Protein AF-A0A2V9L698-F1 (afdb_monomer_lite)

Secondary structure (DSSP, 8-state):
-B--SSTTTTPBPPPPP-----HHHHHHH-TT-----S-SSS---SSS-TTTTS-----EEEEEEETTEEEEEEHHHHTTSSS-EEEEETTEEEEEEEETTTTEEEEET--TT-EEEEEEHHHHHHH-TTSEE--PPP-

Sequence (139 aa):
SEAVTGALAGKRLAVLPAENTAWGTWRAAHPGTRVLSFFTGYARDYAEDPYAAYPLPRNAALLVAAEGQIKIYPFSELKKAPSAVTDRVGGQELDIRYDRRTNTARIDNQPASVTAFVAFLDDLKAFYPQVGIYRAPHR

Structure (mmCIF, N/CA/C/O backbone):
data_AF-A0A2V9L698-F1
#
_entry.id   AF-A0A2V9L698-F1
#
loop_
_atom_site.group_PDB
_atom_site.id
_atom_site.type_symbol
_atom_site.label_atom_id
_atom_site.label_alt_id
_atom_site.label_comp_id
_atom_site.label_asym_id
_atom_site.label_entity_id
_atom_site.label_seq_id
_atom_site.pdbx_PDB_ins_code
_atom_site.Cartn_x
_atom_site.Cartn_y
_atom_site.Cartn_z
_atom_site.occupancy
_atom_site.B_iso_or_equiv
_atom_site.auth_seq_id
_atom_site.auth_comp_id
_atom_site.auth_asym_id
_atom_site.auth_atom_id
_atom_site.pdbx_PDB_model_num
ATOM 1 N N . SER A 1 1 ? -15.072 -0.060 -6.180 1.00 68.00 1 SER A N 1
ATOM 2 C CA . SER A 1 1 ? -15.336 0.473 -7.530 1.00 68.00 1 SER A CA 1
ATOM 3 C C . SER A 1 1 ? -16.109 -0.547 -8.344 1.00 68.00 1 SER A C 1
ATOM 5 O O . SER A 1 1 ? -15.889 -1.739 -8.144 1.00 68.00 1 SER A O 1
ATOM 7 N N . GLU A 1 2 ? -17.000 -0.104 -9.229 1.00 84.56 2 GLU A N 1
ATOM 8 C CA . GLU A 1 2 ? -17.727 -0.956 -10.180 1.00 84.56 2 GLU A CA 1
ATOM 9 C C . GLU A 1 2 ? -17.578 -0.405 -11.596 1.00 84.56 2 GLU A C 1
ATOM 11 O O . GLU A 1 2 ? -17.341 0.790 -11.780 1.00 84.56 2 GLU A O 1
ATOM 16 N N . ALA A 1 3 ? -17.653 -1.283 -12.591 1.00 88.38 3 ALA A N 1
ATOM 17 C CA . ALA A 1 3 ? -17.640 -0.876 -13.985 1.00 88.38 3 ALA A CA 1
ATOM 18 C C . ALA A 1 3 ? -18.848 0.028 -14.269 1.00 88.38 3 ALA A C 1
ATOM 20 O O . ALA A 1 3 ? -19.977 -0.313 -13.925 1.00 88.38 3 ALA A O 1
ATOM 21 N N . VAL A 1 4 ? -18.606 1.178 -14.898 1.00 88.81 4 VAL A N 1
ATOM 22 C CA . VAL A 1 4 ? -19.638 2.210 -15.097 1.00 88.81 4 VAL A CA 1
ATOM 23 C C . VAL A 1 4 ? -20.364 2.036 -16.433 1.00 88.81 4 VAL A C 1
ATOM 25 O O . VAL A 1 4 ? -21.561 2.286 -16.524 1.00 88.81 4 VAL A O 1
ATOM 28 N N . THR A 1 5 ? -19.669 1.580 -17.477 1.00 90.38 5 THR A N 1
ATOM 29 C CA . THR A 1 5 ? -20.221 1.454 -18.835 1.00 90.38 5 THR A CA 1
ATOM 30 C C . THR A 1 5 ? -19.791 0.153 -19.520 1.00 90.38 5 THR A C 1
ATOM 32 O O . THR A 1 5 ? -18.852 -0.522 -19.093 1.00 90.38 5 THR A O 1
ATOM 35 N N . GLY A 1 6 ? -20.497 -0.209 -20.598 1.00 92.75 6 GLY A N 1
ATOM 36 C CA . GLY A 1 6 ? -20.241 -1.413 -21.395 1.00 92.75 6 GLY A CA 1
ATOM 37 C C . GLY A 1 6 ? -20.887 -2.684 -20.832 1.00 92.75 6 GLY A C 1
ATOM 38 O O . GLY A 1 6 ? -21.615 -2.651 -19.844 1.00 92.75 6 GLY A O 1
ATOM 39 N N . ALA A 1 7 ? -20.609 -3.830 -21.459 1.00 94.75 7 ALA A N 1
ATOM 40 C CA . ALA A 1 7 ? -21.245 -5.118 -21.140 1.00 94.75 7 ALA A CA 1
ATOM 41 C C . ALA A 1 7 ? -20.986 -5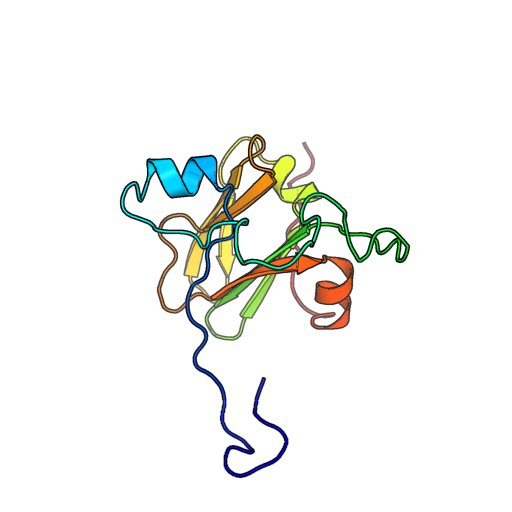.629 -19.708 1.00 94.75 7 ALA A C 1
ATOM 43 O O . ALA A 1 7 ? -21.627 -6.574 -19.253 1.00 94.75 7 ALA A O 1
ATOM 44 N N . LEU A 1 8 ? -20.026 -5.030 -19.003 1.00 92.75 8 LEU A N 1
ATOM 45 C CA . LEU A 1 8 ? -19.678 -5.377 -17.629 1.00 92.75 8 LEU A CA 1
ATOM 46 C C . LEU A 1 8 ? -20.179 -4.342 -16.614 1.00 92.75 8 LEU A C 1
ATOM 48 O O . LEU A 1 8 ? -19.821 -4.469 -15.447 1.00 92.75 8 LEU A O 1
ATOM 52 N N . ALA A 1 9 ? -20.976 -3.345 -17.020 1.00 93.69 9 ALA A N 1
ATOM 53 C CA . ALA A 1 9 ? -21.504 -2.321 -16.119 1.00 93.69 9 ALA A CA 1
ATOM 54 C C . ALA A 1 9 ? -22.159 -2.939 -14.865 1.00 93.69 9 ALA A C 1
ATOM 56 O O . ALA A 1 9 ? -22.835 -3.965 -14.936 1.00 93.69 9 ALA A O 1
ATOM 57 N N . GLY A 1 10 ? -21.895 -2.342 -13.703 1.00 89.88 10 GLY A N 1
ATOM 58 C CA . GLY A 1 10 ? -22.302 -2.840 -12.386 1.00 89.88 10 GLY A CA 1
ATOM 59 C C . GLY A 1 10 ? -21.412 -3.949 -11.807 1.00 89.88 10 GLY A C 1
ATOM 60 O O . GLY A 1 10 ? -21.515 -4.253 -10.618 1.00 89.88 10 GLY A O 1
ATOM 61 N N . LYS A 1 11 ? -20.495 -4.554 -12.580 1.00 91.44 11 LYS A N 1
ATOM 62 C CA . LYS A 1 11 ? -19.576 -5.562 -12.027 1.00 91.44 11 LYS A CA 1
ATOM 63 C C . LYS A 1 11 ? -18.488 -4.923 -11.175 1.00 91.44 11 LYS A C 1
ATOM 65 O O . LYS A 1 11 ? -17.836 -3.959 -11.577 1.00 91.44 11 LYS A O 1
ATOM 70 N N . ARG A 1 12 ? -18.230 -5.536 -10.021 1.00 85.38 12 ARG A N 1
ATOM 71 C CA . ARG A 1 12 ? -17.096 -5.219 -9.147 1.00 85.38 12 ARG A CA 1
ATOM 72 C C . ARG A 1 12 ? -15.945 -6.174 -9.428 1.00 85.38 12 ARG A C 1
ATOM 74 O O . ARG A 1 12 ? -16.157 -7.377 -9.552 1.00 85.38 12 ARG A O 1
ATOM 81 N N . LEU A 1 13 ? -14.735 -5.633 -9.533 1.00 83.69 13 LEU A N 1
ATOM 82 C CA . LEU A 1 13 ? -13.531 -6.447 -9.656 1.00 83.69 13 LEU A CA 1
ATOM 83 C C . LEU A 1 13 ? -13.165 -7.041 -8.298 1.00 83.69 13 LEU A C 1
ATOM 85 O O . LEU A 1 13 ? -13.224 -6.352 -7.277 1.00 83.69 13 LEU A O 1
ATOM 89 N N . ALA A 1 14 ? -12.756 -8.308 -8.309 1.00 77.69 14 ALA A N 1
ATOM 90 C CA . ALA A 1 14 ? -12.074 -8.902 -7.174 1.00 77.69 14 ALA A CA 1
ATOM 91 C C . ALA A 1 14 ? -10.703 -8.231 -7.032 1.00 77.69 14 ALA A C 1
ATOM 93 O O . ALA A 1 14 ? -9.929 -8.179 -7.990 1.00 77.69 14 ALA A O 1
ATOM 94 N N . VAL A 1 15 ? -10.419 -7.693 -5.848 1.00 77.38 15 VAL A N 1
ATOM 95 C CA . VAL A 1 15 ? -9.107 -7.120 -5.555 1.00 77.38 15 VAL A CA 1
ATOM 96 C C . VAL A 1 15 ? -8.149 -8.264 -5.264 1.00 77.38 15 VAL A C 1
ATOM 98 O O . VAL A 1 15 ? -8.433 -9.116 -4.426 1.00 77.38 15 VAL A O 1
ATOM 101 N N . LEU A 1 16 ? -7.023 -8.286 -5.970 1.00 80.50 16 LEU A N 1
ATOM 102 C CA . LEU A 1 16 ? -5.944 -9.225 -5.702 1.00 80.50 16 LEU A CA 1
ATOM 103 C C . LEU A 1 16 ? -4.904 -8.557 -4.798 1.00 80.50 16 LEU A C 1
ATOM 105 O O . LEU A 1 16 ? -4.634 -7.365 -4.979 1.00 80.50 16 LEU A O 1
ATOM 109 N N . PRO A 1 17 ? -4.300 -9.296 -3.853 1.00 76.06 17 PRO A N 1
ATOM 110 C CA . PRO A 1 17 ? -3.176 -8.788 -3.084 1.00 76.06 17 PRO A CA 1
ATOM 111 C C . PRO A 1 17 ? -2.045 -8.341 -4.014 1.00 76.06 17 PRO A C 1
ATOM 113 O O . PRO A 1 17 ? -1.690 -9.045 -4.960 1.00 76.06 17 PRO A O 1
ATOM 116 N N . ALA A 1 18 ? -1.473 -7.177 -3.726 1.00 78.81 18 ALA A N 1
ATOM 117 C CA . ALA A 1 18 ? -0.310 -6.649 -4.422 1.00 78.81 18 ALA A CA 1
ATOM 118 C C . ALA A 1 18 ? 0.708 -6.157 -3.392 1.00 78.81 18 ALA A C 1
ATOM 120 O O . ALA A 1 18 ? 0.338 -5.535 -2.397 1.00 78.81 18 ALA A O 1
ATOM 121 N N . GLU A 1 19 ? 1.990 -6.418 -3.639 1.00 80.75 19 GLU A N 1
ATOM 122 C CA . GLU A 1 19 ? 3.082 -5.939 -2.794 1.00 80.75 19 GLU A CA 1
ATOM 123 C C . GLU A 1 19 ? 3.886 -4.875 -3.542 1.00 80.75 19 GLU A C 1
ATOM 125 O O . GLU A 1 19 ? 4.386 -5.108 -4.642 1.00 80.75 19 GLU A O 1
ATOM 130 N N . ASN A 1 20 ? 4.045 -3.708 -2.917 1.00 84.69 20 ASN A N 1
ATOM 131 C CA . ASN A 1 20 ? 4.997 -2.702 -3.368 1.00 84.69 20 ASN A CA 1
ATOM 132 C C . ASN A 1 20 ? 6.325 -2.938 -2.653 1.00 84.69 20 ASN A C 1
ATOM 134 O O . ASN A 1 20 ? 6.437 -2.716 -1.449 1.00 84.69 20 ASN A O 1
ATOM 138 N N . THR A 1 21 ? 7.331 -3.381 -3.402 1.00 88.06 21 THR A N 1
ATOM 139 C CA . THR A 1 21 ? 8.652 -3.717 -2.867 1.00 88.06 21 THR A CA 1
ATOM 140 C C . THR A 1 21 ? 9.773 -3.231 -3.781 1.00 88.06 21 THR A C 1
ATOM 142 O O . THR A 1 21 ? 9.566 -2.949 -4.962 1.00 88.06 21 THR A O 1
ATOM 145 N N . ALA A 1 22 ? 10.989 -3.137 -3.244 1.00 89.81 22 ALA A N 1
ATOM 146 C CA . ALA A 1 22 ? 12.167 -2.853 -4.052 1.00 89.81 22 ALA A CA 1
ATOM 147 C C . ALA A 1 22 ? 12.538 -4.075 -4.905 1.00 89.81 22 ALA A C 1
ATOM 149 O O . ALA A 1 22 ? 12.526 -5.206 -4.415 1.00 89.81 22 ALA A O 1
ATOM 150 N N . TRP A 1 23 ? 12.976 -3.848 -6.149 1.00 89.88 23 TRP A N 1
ATOM 151 C CA . TRP A 1 23 ? 13.373 -4.933 -7.057 1.00 89.88 23 TRP A CA 1
ATOM 152 C C . TRP A 1 23 ? 14.420 -5.875 -6.449 1.00 89.88 23 TRP A C 1
ATOM 154 O O . TRP A 1 23 ? 14.297 -7.090 -6.565 1.00 89.88 23 TRP A O 1
ATOM 164 N N . GLY A 1 24 ? 15.427 -5.337 -5.751 1.00 91.06 24 GLY A N 1
ATOM 165 C CA . GLY A 1 24 ? 16.443 -6.159 -5.088 1.00 91.06 24 GLY A CA 1
ATOM 166 C C . GLY A 1 24 ? 15.856 -7.106 -4.035 1.00 91.06 24 GLY A C 1
ATOM 167 O O . GLY A 1 24 ? 16.269 -8.259 -3.955 1.00 91.06 24 GLY A O 1
ATOM 168 N N . THR A 1 25 ? 14.857 -6.644 -3.277 1.00 91.25 25 THR A N 1
ATOM 169 C CA . THR A 1 25 ? 14.146 -7.462 -2.284 1.00 91.25 25 THR A CA 1
ATOM 170 C C . THR A 1 25 ? 13.320 -8.549 -2.972 1.00 91.25 25 THR A C 1
ATOM 172 O O . THR A 1 25 ? 13.438 -9.719 -2.611 1.00 91.25 25 THR A O 1
ATOM 175 N N . TRP A 1 26 ? 12.552 -8.190 -4.007 1.00 92.62 26 TRP A N 1
ATOM 176 C CA . TRP A 1 26 ? 11.762 -9.154 -4.777 1.00 92.62 26 TRP A CA 1
ATOM 177 C C . TRP A 1 26 ? 12.640 -10.226 -5.423 1.00 92.62 26 TRP A C 1
ATOM 179 O O . TRP A 1 26 ? 12.369 -11.414 -5.297 1.00 92.62 26 TRP A O 1
ATOM 189 N N . ARG A 1 27 ? 13.727 -9.823 -6.090 1.00 94.38 27 ARG A N 1
ATOM 190 C CA . ARG A 1 27 ? 14.636 -10.743 -6.783 1.00 94.38 27 ARG A CA 1
ATOM 191 C C . ARG A 1 27 ? 15.318 -11.715 -5.823 1.00 94.38 27 ARG A C 1
ATOM 193 O O . ARG A 1 27 ? 15.523 -12.865 -6.195 1.00 94.38 27 ARG A O 1
ATOM 200 N N . ALA A 1 28 ? 15.659 -11.271 -4.614 1.00 94.31 28 ALA A N 1
ATOM 201 C CA . ALA A 1 28 ? 16.217 -12.148 -3.588 1.00 94.31 28 ALA A CA 1
ATOM 202 C C . ALA A 1 28 ? 15.207 -13.216 -3.134 1.00 94.31 28 ALA A C 1
ATOM 204 O O . ALA A 1 28 ? 15.583 -14.372 -2.969 1.00 94.31 28 ALA A O 1
ATOM 205 N N . ALA A 1 29 ? 13.931 -12.845 -2.975 1.00 92.56 29 ALA A N 1
ATOM 206 C CA . ALA A 1 29 ? 12.865 -13.770 -2.585 1.00 92.56 29 ALA A CA 1
ATOM 207 C C . ALA A 1 29 ? 12.379 -14.668 -3.742 1.00 92.56 29 ALA A C 1
ATOM 209 O O . ALA A 1 29 ? 11.989 -15.814 -3.526 1.00 92.56 29 ALA A O 1
ATOM 210 N N . HIS A 1 30 ? 12.428 -14.168 -4.978 1.00 94.69 30 HIS A N 1
ATOM 211 C CA . HIS A 1 30 ? 11.891 -14.819 -6.173 1.00 94.69 30 HIS A CA 1
ATOM 212 C C . HIS A 1 30 ? 12.931 -14.830 -7.309 1.00 94.69 30 HIS A C 1
ATOM 214 O O . HIS A 1 30 ? 12.732 -14.168 -8.337 1.00 94.69 30 HIS A O 1
ATOM 220 N N . PRO A 1 31 ? 14.034 -15.594 -7.171 1.00 96.38 31 PRO A N 1
ATOM 221 C CA . PRO A 1 31 ? 15.179 -15.534 -8.086 1.00 96.38 31 PRO A CA 1
ATOM 222 C C . PRO A 1 31 ? 14.854 -15.957 -9.526 1.00 96.38 31 PRO A C 1
ATOM 224 O O . PRO A 1 31 ? 15.556 -15.556 -10.450 1.00 96.38 31 PRO A O 1
ATOM 227 N N . GLY A 1 32 ? 13.780 -16.730 -9.729 1.00 96.88 32 GLY A N 1
ATOM 228 C CA . GLY A 1 32 ? 13.294 -17.136 -11.052 1.00 96.88 32 GLY A CA 1
ATOM 229 C C . GLY A 1 32 ? 12.419 -16.100 -11.770 1.00 96.88 32 GLY A C 1
ATOM 230 O O . GLY A 1 32 ? 12.013 -16.342 -12.906 1.00 96.88 32 GLY A O 1
ATOM 231 N N . THR A 1 33 ? 12.105 -14.961 -11.139 1.00 96.00 33 THR A N 1
ATOM 232 C CA . THR A 1 33 ? 11.286 -13.913 -11.769 1.00 96.00 33 THR A CA 1
ATOM 233 C C . THR A 1 33 ? 11.990 -13.364 -13.002 1.00 96.00 33 THR A C 1
ATOM 235 O O . THR A 1 33 ? 13.134 -12.913 -12.934 1.00 96.00 33 THR A O 1
ATOM 238 N N . ARG A 1 34 ? 11.277 -13.338 -14.128 1.00 94.62 34 ARG A N 1
ATOM 239 C CA . ARG A 1 34 ? 11.740 -12.698 -15.359 1.00 94.62 34 ARG A CA 1
ATOM 240 C C . ARG A 1 34 ? 11.105 -11.319 -15.484 1.00 94.62 34 ARG A C 1
ATOM 242 O O . ARG A 1 34 ? 9.902 -11.176 -15.299 1.00 94.62 34 ARG A O 1
ATOM 249 N N . VAL A 1 35 ? 11.918 -10.329 -15.830 1.00 91.50 35 VAL A N 1
ATOM 250 C CA . VAL A 1 35 ? 11.473 -8.972 -16.174 1.00 91.50 35 VAL A CA 1
ATOM 251 C C . VAL A 1 35 ? 11.734 -8.712 -17.653 1.00 91.50 35 VAL A C 1
ATOM 253 O O . VAL A 1 35 ? 12.634 -9.316 -18.242 1.00 91.50 35 VAL A O 1
ATOM 256 N N . LEU A 1 36 ? 10.938 -7.832 -18.264 1.00 89.25 36 LEU A N 1
ATOM 257 C CA . LEU A 1 36 ? 11.170 -7.407 -19.640 1.00 89.25 36 LEU A CA 1
ATOM 258 C C . LEU A 1 36 ? 12.473 -6.600 -19.708 1.00 89.25 36 LEU A C 1
ATOM 260 O O . LEU A 1 36 ? 12.700 -5.698 -18.907 1.00 89.25 36 LEU A O 1
ATOM 264 N N . SER A 1 37 ? 13.328 -6.942 -20.667 1.00 87.12 37 SER A N 1
ATOM 265 C CA . SER A 1 37 ? 14.559 -6.202 -20.935 1.00 87.12 37 SER A CA 1
ATOM 266 C C . SER A 1 37 ? 14.250 -4.798 -21.458 1.00 87.12 37 SER A C 1
ATOM 268 O O . SER A 1 37 ? 13.305 -4.626 -22.223 1.00 87.12 37 SER A O 1
ATOM 270 N N . PHE A 1 38 ? 15.087 -3.810 -21.134 1.00 86.44 38 PHE A N 1
ATOM 271 C CA . PHE A 1 38 ? 15.010 -2.488 -21.766 1.00 86.44 38 PHE A CA 1
ATOM 272 C C . PHE A 1 38 ? 15.403 -2.513 -23.254 1.00 86.44 38 PHE A C 1
ATOM 274 O O . PHE A 1 38 ? 15.020 -1.616 -24.002 1.00 86.44 38 PHE A O 1
ATOM 281 N N . PHE A 1 39 ? 16.090 -3.564 -23.721 1.00 86.81 39 PHE A N 1
ATOM 282 C CA . PHE A 1 39 ? 16.438 -3.782 -25.132 1.00 86.81 39 PHE A CA 1
ATOM 283 C C . PHE A 1 39 ? 15.231 -4.271 -25.952 1.00 86.81 39 PHE A C 1
ATOM 285 O O . PHE A 1 39 ? 15.221 -5.381 -26.478 1.00 86.81 39 PHE A O 1
ATOM 292 N N . THR A 1 40 ? 14.188 -3.446 -26.037 1.00 88.88 40 THR A N 1
ATOM 293 C CA . THR A 1 40 ? 12.934 -3.766 -26.747 1.00 88.88 40 THR A CA 1
ATOM 294 C C . THR A 1 40 ? 12.953 -3.402 -28.236 1.00 88.88 40 THR A C 1
ATOM 296 O O . THR A 1 40 ? 12.014 -3.733 -28.951 1.00 88.88 40 THR A O 1
ATOM 299 N N . GLY A 1 41 ? 13.993 -2.700 -28.702 1.00 89.62 41 GLY A N 1
ATOM 300 C CA . GLY A 1 41 ? 14.039 -2.075 -30.031 1.00 89.62 41 GLY A CA 1
ATOM 301 C C . GLY A 1 41 ? 13.504 -0.636 -30.069 1.00 89.62 41 GLY A C 1
ATOM 302 O O . GLY A 1 41 ? 13.605 0.013 -31.104 1.00 89.62 41 GLY A O 1
ATOM 303 N N . TYR A 1 42 ? 12.993 -0.114 -28.947 1.00 88.19 42 T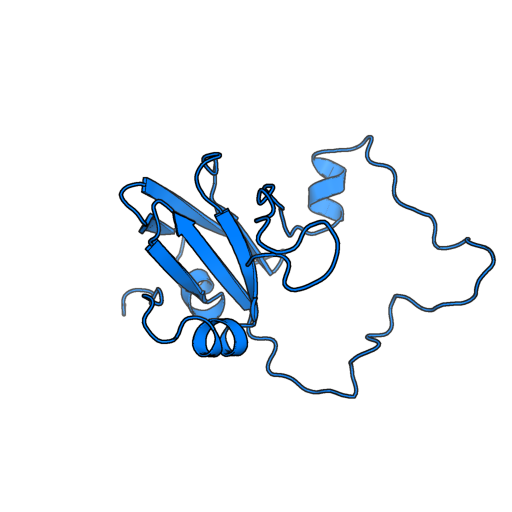YR A N 1
ATOM 304 C CA . TYR A 1 42 ? 12.540 1.273 -28.800 1.00 88.19 42 TYR A CA 1
ATOM 305 C C . TYR A 1 42 ? 13.435 2.045 -27.825 1.00 88.19 42 TYR A C 1
ATOM 307 O O . TYR A 1 42 ? 13.802 1.526 -26.770 1.00 88.19 42 TYR A O 1
ATOM 315 N N . ALA A 1 43 ? 13.755 3.299 -28.155 1.00 84.50 43 ALA A N 1
ATOM 316 C CA . ALA A 1 43 ? 14.480 4.197 -27.262 1.00 84.50 43 ALA A CA 1
ATOM 317 C C . ALA A 1 43 ? 13.499 4.864 -26.290 1.00 84.50 43 ALA A C 1
ATOM 319 O O . ALA A 1 43 ? 12.719 5.735 -26.674 1.00 84.50 43 ALA A O 1
ATOM 320 N N . ARG A 1 44 ? 13.533 4.441 -25.026 1.00 84.50 44 ARG A N 1
ATOM 321 C CA . ARG A 1 44 ? 12.866 5.129 -23.921 1.00 84.50 44 ARG A CA 1
ATOM 322 C C . ARG A 1 44 ? 13.753 5.072 -22.690 1.00 84.50 44 AR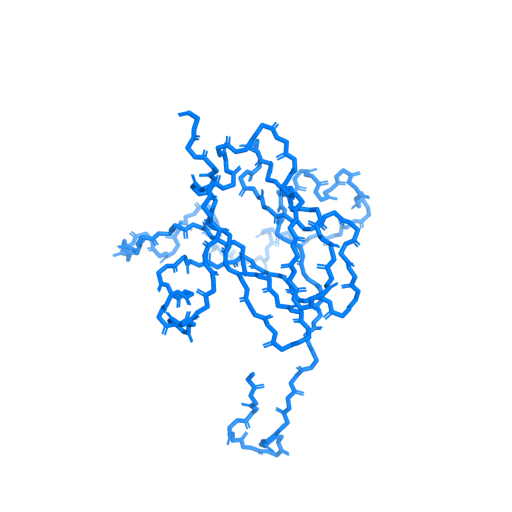G A C 1
ATOM 324 O O . ARG A 1 44 ? 14.136 3.983 -22.268 1.00 84.50 44 ARG A O 1
ATOM 331 N N . ASP A 1 45 ? 14.043 6.234 -22.121 1.00 83.88 45 ASP A N 1
ATOM 332 C CA . ASP A 1 45 ? 14.709 6.318 -20.831 1.00 83.88 45 ASP A CA 1
ATOM 333 C C . ASP A 1 45 ? 13.670 6.119 -19.716 1.00 83.88 45 ASP A C 1
ATOM 335 O O . ASP A 1 45 ? 12.759 6.925 -19.544 1.00 83.88 45 ASP A O 1
ATOM 339 N N . TYR A 1 46 ? 13.760 4.994 -19.003 1.00 83.88 46 TYR A N 1
ATOM 340 C CA . TYR A 1 46 ? 12.901 4.688 -17.852 1.00 83.88 46 TYR A CA 1
ATOM 341 C C . TYR A 1 46 ? 13.499 5.173 -16.521 1.00 83.88 46 TYR A C 1
ATOM 343 O O . TYR A 1 46 ? 12.889 4.955 -15.473 1.00 83.88 46 TYR A O 1
ATOM 351 N N . ALA A 1 47 ? 14.685 5.792 -16.541 1.00 83.88 47 ALA A N 1
ATOM 352 C CA . ALA A 1 47 ? 15.274 6.439 -15.372 1.00 83.88 47 ALA A CA 1
ATOM 353 C C . ALA A 1 47 ? 14.753 7.872 -15.174 1.00 83.88 47 ALA A C 1
ATOM 355 O O . ALA A 1 47 ? 14.832 8.403 -14.067 1.00 83.88 47 ALA A O 1
ATOM 356 N N . GLU A 1 48 ? 14.204 8.489 -16.221 1.00 87.31 48 GLU A N 1
ATOM 357 C CA . GLU A 1 48 ? 13.570 9.800 -16.143 1.00 87.31 48 GLU A CA 1
ATOM 358 C C . GLU A 1 48 ? 12.148 9.679 -15.574 1.00 87.31 48 GLU A C 1
ATOM 360 O O . GLU A 1 48 ? 11.368 8.825 -16.000 1.00 87.31 48 GLU A O 1
ATOM 365 N N . ASP A 1 49 ? 11.793 10.532 -14.607 1.00 83.88 49 ASP A N 1
ATOM 366 C CA . ASP A 1 49 ? 10.415 10.625 -14.118 1.00 83.88 49 ASP A CA 1
ATOM 367 C C . ASP A 1 49 ? 9.559 11.357 -15.167 1.00 83.88 49 ASP A C 1
ATOM 369 O O . ASP A 1 49 ? 9.676 12.581 -15.294 1.00 83.88 49 ASP A O 1
ATOM 373 N N . PRO A 1 50 ? 8.648 10.663 -15.882 1.00 85.31 50 PRO A N 1
ATOM 374 C CA . PRO A 1 50 ? 7.834 11.293 -16.921 1.00 85.31 50 PRO A CA 1
ATOM 375 C C . PRO A 1 50 ? 6.843 12.324 -16.358 1.00 85.31 50 PRO A C 1
ATOM 377 O O . PRO A 1 50 ? 6.209 13.052 -17.120 1.00 85.31 50 PRO A O 1
ATOM 380 N N . TYR A 1 51 ? 6.695 12.393 -15.032 1.00 82.44 51 TYR A N 1
ATOM 381 C CA . TYR A 1 51 ? 5.813 13.312 -14.324 1.00 82.44 51 TYR A CA 1
ATOM 382 C C . TYR A 1 51 ? 6.577 14.352 -13.493 1.00 82.44 51 TYR A C 1
ATOM 384 O O . TYR A 1 51 ? 5.969 15.001 -12.640 1.00 82.44 51 TYR A O 1
ATOM 392 N N . ALA A 1 52 ? 7.881 14.549 -13.727 1.00 83.94 52 ALA A N 1
ATOM 393 C CA . ALA A 1 52 ? 8.693 15.522 -12.986 1.00 83.94 52 ALA A CA 1
ATOM 394 C C . ALA A 1 52 ? 8.124 16.957 -13.038 1.00 83.94 52 ALA A C 1
ATOM 396 O O . ALA A 1 52 ? 8.208 17.693 -12.058 1.00 83.94 52 ALA A O 1
ATOM 397 N N . ALA A 1 53 ? 7.489 17.337 -14.154 1.00 87.25 53 ALA A N 1
ATOM 398 C CA . ALA A 1 53 ? 6.862 18.650 -14.340 1.00 87.25 53 ALA A CA 1
ATOM 399 C C . ALA A 1 53 ? 5.558 18.854 -13.538 1.00 87.25 53 ALA A C 1
ATOM 401 O O . ALA A 1 53 ? 5.038 19.967 -13.491 1.00 87.25 53 ALA A O 1
ATOM 402 N N . TYR A 1 54 ? 5.032 17.804 -12.898 1.00 80.94 54 TYR A N 1
ATOM 403 C CA . TYR A 1 54 ? 3.817 17.847 -12.084 1.00 80.94 54 TYR A CA 1
ATOM 404 C C . TYR A 1 54 ? 4.170 17.600 -10.610 1.00 80.94 54 TYR A C 1
ATOM 406 O O . TYR A 1 54 ? 4.079 16.460 -10.135 1.00 80.94 54 TYR A O 1
ATOM 414 N N . PRO A 1 55 ? 4.588 18.642 -9.863 1.00 72.06 55 PRO A N 1
ATOM 415 C CA . PRO A 1 55 ? 4.970 18.513 -8.462 1.00 72.06 55 PRO A CA 1
ATOM 416 C C . PRO A 1 55 ? 3.725 18.307 -7.591 1.00 72.06 55 PRO A C 1
ATOM 418 O O . PRO A 1 55 ? 3.200 19.233 -6.977 1.00 72.06 55 PRO A O 1
ATOM 421 N N . LEU A 1 56 ? 3.236 17.072 -7.543 1.00 70.94 56 LEU A N 1
ATOM 422 C CA . LEU A 1 56 ? 2.228 16.648 -6.581 1.00 70.94 56 LEU A CA 1
ATOM 423 C C . LEU A 1 56 ? 2.925 16.237 -5.277 1.00 70.94 56 LEU A C 1
ATOM 425 O O . LEU A 1 56 ? 3.973 15.587 -5.330 1.00 70.94 56 LEU A O 1
ATOM 429 N N . PRO A 1 57 ? 2.378 16.573 -4.096 1.00 78.06 57 PRO A N 1
ATOM 430 C CA . PRO A 1 57 ? 2.895 16.065 -2.833 1.00 78.06 57 PRO A CA 1
ATOM 431 C C . PRO A 1 57 ? 2.722 14.538 -2.775 1.00 78.06 57 PRO A C 1
ATOM 433 O O . PRO A 1 57 ? 1.672 14.015 -2.410 1.00 78.06 57 PRO A O 1
ATOM 436 N N . ARG A 1 58 ? 3.781 13.795 -3.123 1.00 84.06 58 ARG A N 1
ATOM 437 C CA . ARG A 1 58 ? 3.810 12.319 -3.158 1.00 84.06 58 ARG A CA 1
ATOM 438 C C . ARG A 1 58 ? 4.009 11.712 -1.763 1.00 84.06 58 ARG A C 1
ATOM 440 O O . ARG A 1 58 ? 4.859 10.848 -1.549 1.00 84.06 58 ARG A O 1
ATOM 447 N N . ASN A 1 59 ? 3.240 12.188 -0.786 1.00 93.75 59 ASN A N 1
ATOM 448 C CA . ASN A 1 59 ? 3.280 11.682 0.583 1.00 93.75 59 ASN A CA 1
ATOM 449 C C . ASN A 1 59 ? 2.688 10.270 0.621 1.00 93.75 59 ASN A C 1
ATOM 451 O O . ASN A 1 59 ? 1.475 10.119 0.564 1.00 93.75 59 ASN A O 1
ATOM 455 N N . ALA A 1 60 ? 3.519 9.236 0.713 1.00 95.12 60 ALA A N 1
ATOM 456 C CA . ALA A 1 60 ? 3.041 7.856 0.707 1.00 95.12 60 ALA A CA 1
ATOM 457 C C . ALA A 1 60 ? 2.261 7.491 1.984 1.00 95.12 60 ALA A C 1
ATOM 459 O O . ALA A 1 60 ? 2.620 7.874 3.106 1.00 95.12 60 ALA A O 1
ATOM 460 N N . ALA A 1 61 ? 1.206 6.702 1.808 1.00 96.88 61 ALA A N 1
ATOM 461 C CA . ALA A 1 61 ? 0.439 6.096 2.883 1.00 96.88 61 ALA A CA 1
ATOM 462 C C . ALA A 1 61 ? -0.064 4.711 2.461 1.00 96.88 61 ALA A C 1
ATOM 464 O O . ALA A 1 61 ? -0.413 4.496 1.300 1.00 96.88 61 ALA A O 1
ATOM 465 N N . LEU A 1 62 ? -0.110 3.783 3.415 1.00 96.81 62 LEU A N 1
ATOM 466 C CA . LEU A 1 62 ? -0.748 2.484 3.240 1.00 96.81 62 LEU A CA 1
ATOM 467 C C . LEU A 1 62 ? -2.235 2.628 3.579 1.00 96.81 62 LEU A C 1
ATOM 469 O O . LEU A 1 62 ? -2.575 3.030 4.690 1.00 96.81 62 LEU A O 1
ATOM 473 N N . LEU A 1 63 ? -3.120 2.304 2.643 1.00 96.44 63 LEU A N 1
ATOM 474 C CA . LEU A 1 63 ? -4.530 2.080 2.943 1.00 96.44 63 LEU A CA 1
ATOM 475 C C . LEU A 1 63 ? -4.712 0.616 3.324 1.00 96.44 63 LEU A C 1
ATOM 477 O O . LEU A 1 63 ? -4.196 -0.259 2.633 1.00 96.44 63 LEU A O 1
ATOM 481 N N . VAL A 1 64 ? -5.471 0.361 4.386 1.00 96.44 64 VAL A N 1
ATOM 482 C CA . VAL A 1 64 ? -5.898 -0.981 4.789 1.00 96.44 64 VAL A CA 1
ATOM 483 C C . VAL A 1 64 ? -7.417 -1.009 4.852 1.00 96.44 64 VAL A C 1
ATOM 485 O O . VAL A 1 64 ? -8.025 -0.142 5.481 1.00 96.44 64 VAL A O 1
ATOM 488 N N . ALA A 1 65 ? -8.021 -2.001 4.205 1.00 94.81 65 ALA A N 1
ATOM 489 C CA . ALA A 1 65 ? -9.453 -2.241 4.208 1.00 94.81 65 ALA A CA 1
ATOM 490 C C . ALA A 1 65 ? -9.762 -3.679 4.646 1.00 94.81 65 ALA A C 1
ATOM 492 O O . ALA A 1 65 ? -9.221 -4.631 4.080 1.00 94.81 65 ALA A O 1
ATOM 493 N N . ALA A 1 66 ? -10.642 -3.824 5.635 1.00 94.69 66 ALA A N 1
ATOM 494 C CA . ALA A 1 66 ? -11.081 -5.104 6.188 1.00 94.69 66 ALA A CA 1
ATOM 495 C C . ALA A 1 66 ? -12.523 -4.981 6.703 1.00 94.69 66 ALA A C 1
ATOM 497 O O . ALA A 1 66 ? -12.849 -3.994 7.361 1.00 94.69 66 ALA A O 1
ATOM 498 N N . GLU A 1 67 ? -13.387 -5.956 6.396 1.00 93.25 67 GLU A N 1
ATOM 499 C CA . GLU A 1 67 ? -14.797 -6.003 6.843 1.00 93.25 67 GLU A CA 1
ATOM 500 C C . GLU A 1 67 ? -15.558 -4.670 6.663 1.00 93.25 67 GLU A C 1
ATOM 502 O O . GLU A 1 67 ? -16.245 -4.179 7.558 1.00 93.25 67 GLU A O 1
ATOM 507 N N . GLY A 1 68 ? -15.380 -4.019 5.507 1.00 91.19 68 GLY A N 1
ATOM 508 C CA . GLY A 1 68 ? -16.019 -2.734 5.186 1.00 91.19 68 GLY A CA 1
ATOM 509 C C . GLY A 1 68 ? -15.443 -1.511 5.913 1.00 91.19 68 GLY A C 1
ATOM 510 O O . GLY A 1 68 ? -15.852 -0.388 5.623 1.00 91.19 68 GLY A O 1
ATOM 511 N N . GLN A 1 69 ? -14.475 -1.696 6.811 1.00 95.81 69 GLN A N 1
ATOM 512 C CA . GLN A 1 69 ? -13.742 -0.612 7.454 1.00 95.81 69 GLN A CA 1
ATOM 513 C C . GLN A 1 69 ? -12.462 -0.300 6.693 1.00 95.81 69 GLN A C 1
ATOM 515 O O . GLN A 1 69 ? -11.822 -1.184 6.127 1.00 95.81 69 GLN A O 1
ATOM 520 N N . ILE A 1 70 ? -12.080 0.971 6.715 1.00 97.12 70 ILE A N 1
ATOM 521 C CA . ILE A 1 70 ? -10.861 1.474 6.093 1.00 97.12 70 ILE A CA 1
ATOM 522 C C . ILE A 1 70 ? -10.081 2.256 7.145 1.00 97.12 70 ILE A C 1
ATOM 524 O O . ILE A 1 70 ? -10.664 3.011 7.927 1.00 97.12 70 ILE A O 1
ATOM 528 N N . LYS A 1 71 ? -8.759 2.095 7.149 1.00 98.31 71 LYS A N 1
ATOM 529 C CA . LYS A 1 71 ? -7.837 2.908 7.942 1.00 98.31 71 LYS A CA 1
ATOM 530 C C . LYS A 1 71 ? -6.601 3.238 7.113 1.00 98.31 71 LYS A C 1
ATOM 532 O O . LYS A 1 71 ? -6.097 2.401 6.363 1.00 98.31 71 LYS A O 1
ATOM 537 N N . ILE A 1 72 ? -6.138 4.479 7.215 1.00 98.50 72 ILE A N 1
ATOM 538 C CA . ILE A 1 72 ? -4.983 4.988 6.469 1.00 98.50 72 ILE A CA 1
ATOM 539 C C . ILE A 1 72 ? -3.784 5.088 7.410 1.00 98.50 72 ILE A C 1
ATOM 541 O O . ILE A 1 72 ? -3.886 5.636 8.508 1.00 98.50 72 ILE A O 1
ATOM 545 N N . TYR A 1 73 ? -2.627 4.627 6.950 1.00 98.25 73 TYR A N 1
ATOM 546 C CA . TYR A 1 73 ? -1.366 4.626 7.680 1.00 98.25 73 TYR A CA 1
ATOM 547 C C . TYR A 1 73 ? -0.320 5.444 6.918 1.00 98.25 73 TYR A C 1
ATOM 549 O O . TYR A 1 73 ? 0.366 4.920 6.034 1.00 98.25 73 TYR A O 1
ATOM 557 N N . PRO A 1 74 ? -0.183 6.746 7.223 1.00 98.00 74 PRO A N 1
ATOM 558 C CA . PRO A 1 74 ? 0.833 7.584 6.603 1.00 98.00 74 PRO A CA 1
ATOM 559 C C . PRO A 1 74 ? 2.237 7.049 6.886 1.00 98.00 74 PRO A C 1
ATOM 561 O O . PRO A 1 74 ? 2.566 6.756 8.037 1.00 98.00 74 PRO A O 1
ATOM 564 N N . PHE A 1 75 ? 3.114 7.005 5.880 1.00 97.00 75 PHE A N 1
ATOM 565 C CA . PHE A 1 75 ? 4.508 6.587 6.096 1.00 97.00 75 PHE A CA 1
ATOM 566 C C . PHE A 1 75 ? 5.229 7.545 7.048 1.00 97.00 75 PHE A C 1
ATOM 568 O O . PHE A 1 75 ? 6.089 7.139 7.826 1.00 97.00 75 PHE A O 1
ATOM 575 N N . SER A 1 76 ? 4.829 8.821 7.044 1.00 96.69 76 SER A N 1
ATOM 576 C CA . SER A 1 76 ? 5.314 9.831 7.982 1.00 96.69 76 SER A CA 1
ATOM 577 C C . SER A 1 76 ? 5.008 9.511 9.449 1.00 96.69 76 SER A C 1
ATOM 579 O O . SER A 1 76 ? 5.751 9.968 10.317 1.00 96.69 76 SER A O 1
ATOM 581 N N . GLU A 1 77 ? 3.968 8.722 9.721 1.00 97.75 77 GLU A N 1
ATOM 582 C CA . GLU A 1 77 ? 3.581 8.253 11.054 1.00 97.75 77 GLU A CA 1
ATOM 583 C C . GLU A 1 77 ? 4.161 6.865 11.338 1.00 97.75 77 GLU A C 1
ATOM 585 O O . GLU A 1 77 ? 4.772 6.666 12.386 1.00 97.75 77 GLU A O 1
ATOM 590 N N . LEU A 1 78 ? 4.072 5.929 10.384 1.00 97.31 78 LEU A N 1
ATOM 591 C CA . LEU A 1 78 ? 4.648 4.585 10.520 1.00 97.31 78 LEU A CA 1
ATOM 592 C C . LEU A 1 78 ? 6.154 4.628 10.795 1.00 97.31 78 LEU A C 1
ATOM 594 O O . LEU A 1 78 ? 6.645 3.900 11.653 1.00 97.31 78 LEU A O 1
ATOM 598 N N . LYS A 1 79 ? 6.893 5.541 10.148 1.00 96.12 79 LYS A N 1
ATOM 599 C CA . LYS A 1 79 ? 8.338 5.690 10.371 1.00 96.12 79 LYS A CA 1
ATOM 600 C C . LYS A 1 79 ? 8.705 6.070 11.805 1.00 96.12 79 LYS A C 1
ATOM 602 O O . LYS A 1 79 ? 9.863 5.891 12.176 1.00 96.12 79 LYS A O 1
ATOM 607 N N . LYS A 1 80 ? 7.773 6.622 12.589 1.00 95.62 80 LYS A N 1
ATOM 608 C CA . LYS A 1 80 ? 8.002 6.995 13.994 1.00 95.62 80 LYS A CA 1
ATOM 609 C C . LYS A 1 80 ? 7.950 5.778 14.923 1.00 95.62 80 LYS A C 1
ATOM 611 O O . LYS A 1 80 ? 8.528 5.833 16.006 1.00 95.62 80 LYS A O 1
ATOM 616 N N . ALA A 1 81 ? 7.293 4.692 14.508 1.00 92.94 81 ALA A N 1
ATOM 617 C CA . ALA A 1 81 ? 7.263 3.454 15.272 1.00 92.94 81 ALA A CA 1
ATOM 618 C C . ALA A 1 81 ? 8.651 2.775 15.256 1.00 92.94 81 ALA A C 1
ATOM 620 O O . ALA A 1 81 ? 9.325 2.776 14.221 1.00 92.94 81 ALA A O 1
ATOM 621 N N . PRO A 1 82 ? 9.115 2.220 16.393 1.00 90.19 82 PRO A N 1
ATOM 622 C CA . PRO A 1 82 ? 10.394 1.512 16.464 1.00 90.19 82 PRO A CA 1
ATOM 623 C C . PRO A 1 82 ? 10.336 0.107 15.840 1.00 90.19 82 PRO A C 1
ATOM 625 O O . PRO A 1 82 ? 11.371 -0.444 15.475 1.00 90.19 82 PRO A O 1
ATOM 628 N N . SER A 1 83 ? 9.139 -0.463 15.721 1.00 92.38 83 SER A N 1
ATOM 629 C CA . SER A 1 83 ? 8.857 -1.813 15.231 1.00 92.38 83 SER A CA 1
ATOM 630 C C . SER A 1 83 ? 7.567 -1.815 14.405 1.00 92.38 83 SER A C 1
ATOM 632 O O . SER A 1 83 ? 6.986 -0.756 14.158 1.00 92.38 83 SER A O 1
ATOM 634 N N . ALA A 1 84 ? 7.117 -3.003 13.986 1.00 95.19 84 ALA A N 1
ATOM 635 C CA . ALA A 1 84 ? 5.786 -3.162 13.412 1.00 95.19 84 ALA A CA 1
ATOM 636 C C . ALA A 1 84 ? 4.713 -2.586 14.355 1.00 95.19 84 ALA A C 1
ATOM 638 O O . ALA A 1 84 ? 4.851 -2.644 15.581 1.00 95.19 84 ALA A O 1
ATOM 639 N N . VAL A 1 85 ? 3.685 -1.991 13.754 1.00 97.00 85 VAL A N 1
ATOM 640 C CA . VAL A 1 85 ? 2.522 -1.432 14.439 1.00 97.00 85 VAL A CA 1
ATOM 641 C C . VAL A 1 85 ? 1.425 -2.483 14.413 1.00 97.00 85 VAL A C 1
ATOM 643 O O . VAL A 1 85 ? 0.888 -2.769 13.345 1.00 97.00 85 VAL A O 1
ATOM 646 N N . THR A 1 86 ? 1.088 -3.029 15.576 1.00 97.12 86 THR A N 1
ATOM 647 C CA . THR A 1 86 ? -0.089 -3.884 15.737 1.00 97.12 86 THR A CA 1
ATOM 648 C C . THR A 1 86 ? -1.321 -3.000 15.884 1.00 97.12 86 THR A C 1
ATOM 650 O O . THR A 1 86 ? -1.361 -2.107 16.735 1.00 97.12 86 THR A O 1
ATOM 653 N N . ASP A 1 87 ? -2.318 -3.214 15.034 1.00 97.38 87 ASP A N 1
ATOM 654 C CA . ASP A 1 87 ? -3.553 -2.433 15.021 1.00 97.38 87 ASP A CA 1
ATOM 655 C C . ASP A 1 87 ? -4.739 -3.304 14.595 1.00 97.38 87 ASP A C 1
ATOM 657 O O . ASP A 1 87 ? -4.566 -4.383 14.025 1.00 97.38 87 ASP A O 1
ATOM 661 N N . ARG A 1 88 ? -5.958 -2.830 14.866 1.00 97.19 88 ARG A N 1
ATOM 662 C CA . ARG A 1 88 ? -7.191 -3.535 14.514 1.00 97.19 88 ARG A CA 1
ATOM 663 C C . ARG A 1 88 ? -7.992 -2.752 13.479 1.00 97.19 88 ARG A C 1
ATOM 665 O O . ARG A 1 88 ? -8.363 -1.602 13.715 1.00 97.19 88 ARG A O 1
ATOM 672 N N . VAL A 1 89 ? -8.304 -3.392 12.355 1.00 97.31 89 VAL A N 1
ATOM 673 C CA . VAL A 1 89 ? -9.153 -2.833 11.286 1.00 97.31 89 VAL A CA 1
ATOM 674 C C . VAL A 1 89 ? -10.222 -3.858 10.950 1.00 97.31 89 VAL A C 1
ATOM 676 O O . VAL A 1 89 ? -9.897 -5.013 10.688 1.00 97.31 89 VAL A O 1
ATOM 679 N N . GLY A 1 90 ? -11.502 -3.480 11.003 1.00 94.88 90 GLY A N 1
ATOM 680 C CA . GLY A 1 90 ? -12.585 -4.419 10.689 1.00 94.88 90 GLY A CA 1
ATOM 681 C C . GLY A 1 90 ? -12.598 -5.661 11.586 1.00 94.88 90 GLY A C 1
ATOM 682 O O . GLY A 1 90 ? -12.933 -6.747 11.136 1.00 94.88 90 GLY A O 1
ATOM 683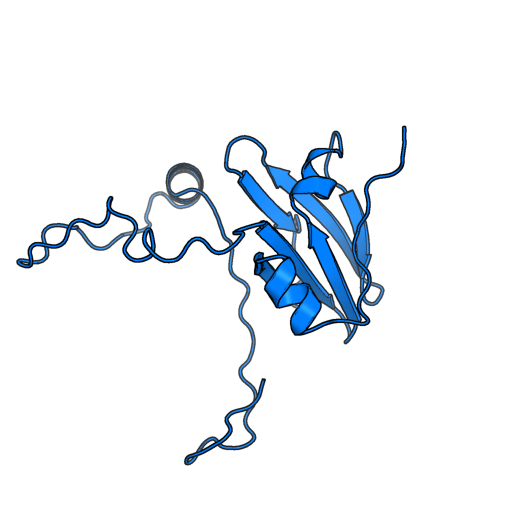 N N . GLY A 1 91 ? -12.143 -5.542 12.838 1.00 94.50 91 GLY A N 1
ATOM 684 C CA . GLY A 1 91 ? -12.036 -6.676 13.762 1.00 94.50 91 GLY A CA 1
ATOM 685 C C . GLY A 1 91 ? -10.849 -7.622 13.520 1.00 94.50 91 GLY A C 1
ATOM 686 O O . GLY A 1 91 ? -10.612 -8.475 14.377 1.00 94.50 91 GLY A O 1
ATOM 687 N N . GLN A 1 92 ? -10.080 -7.440 12.442 1.00 95.38 92 GLN A N 1
ATOM 688 C CA . GLN A 1 92 ? -8.842 -8.172 12.154 1.00 95.38 92 GLN A CA 1
ATOM 689 C C . GLN A 1 92 ? -7.658 -7.493 12.846 1.00 95.38 92 GLN A C 1
ATOM 691 O O . GLN A 1 92 ? -7.506 -6.275 12.745 1.00 95.38 92 GLN A O 1
ATOM 696 N N . GLU A 1 93 ? -6.836 -8.266 13.551 1.00 97.38 93 GLU A N 1
ATOM 697 C CA . GLU A 1 93 ? -5.566 -7.800 14.116 1.00 97.38 93 GLU A CA 1
ATOM 698 C C . GLU A 1 93 ? -4.463 -7.939 13.066 1.00 97.38 93 GLU A C 1
ATOM 700 O O . GLU A 1 93 ? -4.343 -8.986 12.430 1.00 97.38 93 GLU A O 1
ATOM 705 N N . LEU A 1 94 ? -3.712 -6.863 12.838 1.00 97.12 94 LEU A N 1
ATOM 706 C CA . LEU A 1 94 ? -2.778 -6.742 11.724 1.00 97.12 94 LEU A CA 1
ATOM 707 C C . LEU A 1 94 ? -1.457 -6.155 12.212 1.00 97.12 94 LEU A C 1
ATOM 709 O O . LEU A 1 94 ? -1.446 -5.112 12.867 1.00 97.12 94 LEU A O 1
ATOM 713 N N . ASP A 1 95 ? -0.351 -6.779 11.811 1.00 97.31 95 ASP A N 1
ATOM 714 C CA . ASP A 1 95 ? 0.997 -6.270 12.052 1.00 97.31 95 ASP A CA 1
ATOM 715 C C . ASP A 1 95 ? 1.497 -5.498 10.833 1.00 97.31 95 ASP A C 1
ATOM 717 O O . ASP A 1 95 ? 1.860 -6.061 9.796 1.00 97.31 95 ASP A O 1
ATOM 721 N N . ILE A 1 96 ? 1.516 -4.175 10.953 1.00 97.38 96 ILE A N 1
ATOM 722 C CA . ILE A 1 96 ? 1.873 -3.268 9.865 1.00 97.38 96 ILE A CA 1
ATOM 723 C C . ILE A 1 96 ? 3.349 -2.912 9.990 1.00 97.38 96 ILE A C 1
ATOM 725 O O . ILE A 1 96 ? 3.772 -2.191 10.900 1.00 97.38 96 ILE A O 1
ATOM 729 N N . ARG A 1 97 ? 4.153 -3.407 9.050 1.00 95.81 97 ARG A N 1
ATOM 730 C CA . ARG A 1 97 ? 5.598 -3.184 9.003 1.00 95.81 97 ARG A CA 1
ATOM 731 C C . ARG A 1 97 ? 5.936 -2.086 8.009 1.00 95.81 97 ARG A C 1
ATOM 733 O O . ARG A 1 97 ? 5.545 -2.152 6.849 1.00 95.81 97 ARG A O 1
ATOM 740 N N . TYR A 1 98 ? 6.745 -1.128 8.453 1.00 96.31 98 TYR A N 1
ATOM 741 C CA . TYR A 1 98 ? 7.397 -0.145 7.593 1.00 96.31 98 TYR A CA 1
ATOM 742 C C . TYR A 1 98 ? 8.900 -0.430 7.498 1.00 96.31 98 TYR A C 1
ATOM 744 O O . TYR A 1 98 ? 9.591 -0.503 8.516 1.00 96.31 98 TYR A O 1
ATOM 752 N N . ASP A 1 99 ? 9.410 -0.583 6.278 1.00 93.56 99 ASP A N 1
ATOM 753 C CA . ASP A 1 99 ? 10.833 -0.761 5.997 1.00 93.56 99 ASP A CA 1
ATOM 754 C C . ASP A 1 99 ? 11.448 0.585 5.586 1.00 93.56 99 ASP A C 1
ATOM 756 O O . ASP A 1 99 ? 11.215 1.104 4.492 1.00 93.56 99 ASP A O 1
ATOM 760 N N . ARG A 1 100 ? 12.286 1.139 6.471 1.00 92.00 100 ARG A N 1
ATOM 761 C CA . ARG A 1 100 ? 13.000 2.409 6.254 1.00 92.00 100 ARG A CA 1
ATOM 762 C C . ARG A 1 100 ? 14.000 2.362 5.099 1.00 92.00 100 ARG A C 1
ATOM 764 O O . ARG A 1 100 ? 14.246 3.398 4.491 1.00 92.00 100 ARG A O 1
ATOM 771 N N . ARG A 1 101 ? 14.603 1.203 4.824 1.00 90.19 101 ARG A N 1
ATOM 772 C CA . ARG A 1 101 ? 15.641 1.039 3.796 1.00 90.19 101 ARG A CA 1
ATOM 773 C C . ARG A 1 101 ? 15.030 1.056 2.402 1.00 90.19 101 ARG A C 1
ATOM 775 O O . ARG A 1 101 ? 15.628 1.605 1.485 1.00 90.19 101 ARG A O 1
ATOM 782 N N . THR A 1 102 ? 13.866 0.434 2.243 1.00 90.06 102 THR A N 1
ATOM 783 C CA . THR A 1 102 ? 13.173 0.363 0.947 1.00 90.06 102 THR A CA 1
ATOM 784 C C . THR A 1 102 ? 12.068 1.403 0.795 1.00 90.06 102 THR A C 1
ATOM 786 O O . THR A 1 102 ? 11.561 1.566 -0.309 1.00 90.06 102 THR A O 1
ATOM 789 N N . ASN A 1 103 ? 11.729 2.128 1.869 1.00 91.88 103 ASN A N 1
ATOM 790 C CA . ASN A 1 103 ? 10.608 3.066 1.927 1.00 91.88 103 ASN A CA 1
ATOM 791 C C . ASN A 1 103 ? 9.297 2.392 1.489 1.00 91.88 103 ASN A C 1
ATOM 793 O O . ASN A 1 103 ? 8.585 2.883 0.616 1.00 91.88 103 ASN A O 1
ATOM 797 N N . THR A 1 104 ? 9.007 1.230 2.077 1.00 93.38 104 THR A N 1
ATOM 798 C CA . THR A 1 104 ? 7.806 0.432 1.791 1.00 93.38 104 THR A CA 1
ATOM 799 C C . THR A 1 104 ? 7.054 0.116 3.075 1.00 93.38 104 THR A C 1
ATOM 801 O O . THR A 1 104 ? 7.620 0.153 4.169 1.00 93.38 104 THR A O 1
ATOM 804 N N . ALA A 1 105 ? 5.765 -0.189 2.948 1.00 95.00 105 ALA A N 1
ATOM 805 C CA . ALA A 1 105 ? 4.958 -0.694 4.046 1.00 95.00 105 ALA A CA 1
ATOM 806 C C . ALA A 1 105 ? 4.127 -1.884 3.578 1.00 95.00 105 ALA A C 1
ATOM 808 O O . ALA A 1 105 ? 3.661 -1.906 2.438 1.00 95.00 105 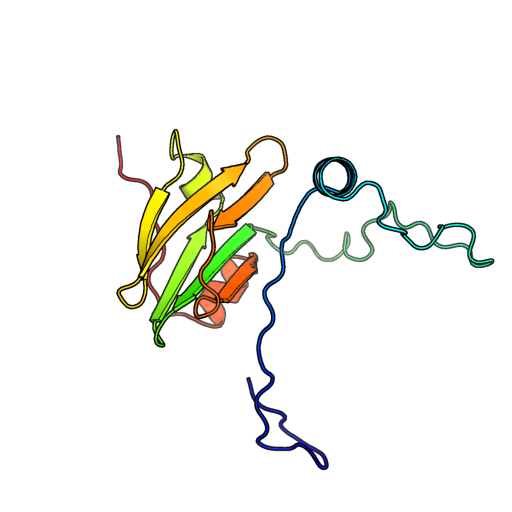ALA A O 1
ATOM 809 N N . ARG A 1 106 ? 3.929 -2.846 4.476 1.00 93.19 106 ARG A N 1
ATOM 810 C CA . ARG A 1 106 ? 3.129 -4.048 4.238 1.00 93.19 106 ARG A CA 1
ATOM 811 C C . ARG A 1 106 ? 2.469 -4.523 5.525 1.00 93.19 106 ARG A C 1
ATOM 813 O O . ARG A 1 106 ? 2.856 -4.101 6.615 1.00 93.19 106 ARG A O 1
ATOM 820 N N . ILE A 1 107 ? 1.518 -5.434 5.383 1.00 95.12 107 ILE A N 1
ATOM 821 C CA . ILE A 1 107 ? 0.979 -6.212 6.497 1.00 95.12 107 ILE A CA 1
ATOM 822 C C . ILE A 1 107 ? 1.722 -7.547 6.510 1.00 95.12 107 ILE A C 1
ATOM 824 O O . ILE A 1 107 ? 1.711 -8.271 5.512 1.00 95.12 107 ILE A O 1
ATOM 828 N N . ASP A 1 108 ? 2.400 -7.865 7.610 1.00 92.50 108 ASP A N 1
ATOM 829 C CA . ASP A 1 108 ? 3.026 -9.178 7.765 1.00 92.50 108 ASP A CA 1
ATOM 830 C C . ASP A 1 108 ? 1.918 -10.252 7.844 1.00 92.50 108 ASP A C 1
ATOM 832 O O . ASP A 1 108 ? 0.932 -10.085 8.557 1.00 92.50 108 ASP A O 1
ATOM 836 N N . ASN A 1 109 ? 2.060 -11.346 7.083 1.00 89.38 109 ASN A N 1
ATOM 837 C CA . ASN A 1 109 ? 1.061 -12.424 6.973 1.00 89.38 109 ASN A CA 1
ATOM 838 C C . ASN A 1 109 ? -0.365 -11.935 6.634 1.00 89.38 109 ASN A C 1
ATOM 840 O O . ASN A 1 109 ? -1.342 -12.425 7.199 1.00 89.38 109 ASN A O 1
ATOM 844 N N . GLN A 1 110 ? -0.485 -10.969 5.714 1.00 90.69 110 GLN A N 1
ATOM 845 C CA . GLN A 1 110 ? -1.761 -10.364 5.316 1.00 90.69 110 GLN A CA 1
ATOM 846 C C . GLN A 1 110 ? -2.860 -11.413 5.024 1.00 90.69 110 GLN A C 1
ATOM 848 O O . GLN A 1 110 ? -2.702 -12.219 4.101 1.00 90.69 110 GLN A O 1
ATOM 853 N N . PRO A 1 111 ? -4.001 -11.379 5.741 1.00 91.12 111 PRO A N 1
ATOM 854 C CA . PRO A 1 111 ? -5.132 -12.255 5.449 1.00 91.12 111 PRO A CA 1
ATOM 855 C C . PRO A 1 111 ? -5.730 -11.973 4.067 1.00 91.12 111 PRO A C 1
ATOM 857 O O . PRO A 1 111 ? -5.815 -10.822 3.644 1.00 91.12 111 PRO A O 1
ATOM 860 N N . ALA A 1 112 ? -6.235 -13.006 3.387 1.00 87.75 112 ALA A N 1
ATOM 861 C CA . ALA A 1 112 ? -6.844 -12.863 2.058 1.00 87.75 112 ALA A CA 1
ATOM 862 C C . ALA A 1 112 ? -8.094 -11.955 2.036 1.00 87.75 112 ALA A C 1
ATOM 864 O O . ALA A 1 112 ? -8.426 -11.391 0.997 1.00 87.75 112 ALA A O 1
ATOM 865 N N . SER A 1 113 ? -8.784 -11.801 3.171 1.00 88.81 113 SER A N 1
ATOM 866 C CA . SER A 1 113 ? -9.926 -10.888 3.333 1.00 88.81 113 SER A CA 1
ATOM 867 C C . SER A 1 113 ? -9.520 -9.419 3.486 1.00 88.81 113 SER A C 1
ATOM 869 O O . SER A 1 113 ? -10.372 -8.534 3.412 1.00 88.81 113 SER A O 1
ATOM 871 N N . VAL A 1 114 ? -8.231 -9.144 3.699 1.00 92.06 114 VAL A N 1
ATOM 872 C CA . VAL A 1 114 ? -7.703 -7.798 3.901 1.00 92.06 114 VAL A CA 1
ATOM 873 C C . VAL A 1 114 ? -7.131 -7.287 2.590 1.00 92.06 114 VAL A C 1
ATOM 875 O O . VAL A 1 114 ? -6.271 -7.911 1.971 1.00 92.06 114 VAL A O 1
ATOM 878 N N . THR A 1 115 ? -7.583 -6.107 2.183 1.00 92.00 115 THR A N 1
ATOM 879 C CA . THR A 1 115 ? -6.993 -5.365 1.070 1.00 92.00 115 THR A CA 1
ATOM 880 C C . THR A 1 115 ? -6.042 -4.315 1.620 1.00 92.00 115 THR A C 1
ATOM 882 O O . THR A 1 115 ? -6.420 -3.538 2.495 1.00 92.00 115 THR A O 1
ATOM 885 N N . ALA A 1 116 ? -4.827 -4.248 1.081 1.00 93.12 116 ALA A N 1
ATOM 886 C CA . ALA A 1 116 ? -3.882 -3.195 1.411 1.00 93.12 116 ALA A CA 1
ATOM 887 C C . ALA A 1 116 ? -3.102 -2.752 0.174 1.00 93.12 116 ALA A C 1
ATOM 889 O O . ALA A 1 116 ? -2.702 -3.583 -0.639 1.00 93.12 116 ALA A O 1
ATOM 890 N N . PHE A 1 117 ? -2.907 -1.444 0.020 1.00 92.38 117 PHE A N 1
ATOM 891 C CA . PHE A 1 117 ? -2.094 -0.878 -1.056 1.00 92.38 117 PHE A CA 1
ATOM 892 C C . PHE A 1 117 ? -1.554 0.499 -0.670 1.00 92.38 117 PHE A C 1
ATOM 894 O O . PHE A 1 117 ? -2.108 1.192 0.184 1.00 92.38 117 PHE A O 1
ATOM 901 N N . VAL A 1 118 ? -0.453 0.897 -1.307 1.00 93.56 118 VAL A N 1
ATOM 902 C CA . VAL A 1 118 ? 0.163 2.213 -1.099 1.00 93.56 118 VAL A CA 1
ATOM 903 C C . VAL A 1 118 ? -0.371 3.195 -2.135 1.00 93.56 118 VAL A C 1
ATOM 905 O O . VAL A 1 118 ? -0.419 2.876 -3.321 1.00 93.56 118 VAL A O 1
ATOM 908 N N . ALA A 1 119 ? -0.737 4.391 -1.684 1.00 92.94 119 ALA A N 1
ATOM 909 C CA . ALA A 1 119 ? -1.139 5.515 -2.525 1.00 92.94 119 ALA A CA 1
ATOM 910 C C . ALA A 1 119 ? -0.681 6.843 -1.898 1.00 92.94 119 ALA A C 1
ATOM 912 O O . ALA A 1 119 ? -0.005 6.857 -0.862 1.00 92.94 119 ALA A O 1
ATOM 913 N N . PHE A 1 120 ? -1.032 7.968 -2.523 1.00 93.62 120 PHE A N 1
ATOM 914 C CA . PHE A 1 120 ? -0.736 9.288 -1.975 1.00 93.62 120 PHE A CA 1
ATOM 915 C C . PHE A 1 120 ? -1.758 9.674 -0.905 1.00 93.62 120 PHE A C 1
ATOM 917 O O . PHE A 1 120 ? -2.967 9.562 -1.087 1.00 93.62 120 PHE A O 1
ATOM 924 N N . LEU A 1 121 ? -1.253 10.128 0.238 1.00 95.81 121 LEU A N 1
ATOM 925 C CA . LEU A 1 121 ? -2.020 10.440 1.436 1.00 95.81 121 LEU A CA 1
ATOM 926 C C . LEU A 1 121 ? -3.132 11.452 1.166 1.00 95.81 121 LEU A C 1
ATOM 928 O O . LEU A 1 121 ? -4.222 11.309 1.712 1.00 95.81 121 LEU A O 1
ATOM 932 N N . ASP A 1 122 ? -2.855 12.478 0.369 1.00 93.88 122 ASP A N 1
ATOM 933 C CA . ASP A 1 122 ? -3.824 13.543 0.130 1.00 93.88 122 ASP A CA 1
ATOM 934 C C . ASP A 1 122 ? -4.956 13.076 -0.801 1.00 93.88 122 ASP A C 1
ATOM 936 O O . ASP A 1 122 ? -6.116 13.374 -0.520 1.00 93.88 122 ASP A O 1
ATOM 940 N N . ASP A 1 123 ? -4.664 12.210 -1.778 1.00 93.44 123 ASP A N 1
ATOM 941 C CA . ASP A 1 123 ? -5.690 11.523 -2.576 1.00 93.44 123 ASP A CA 1
ATOM 942 C C . ASP A 1 123 ? -6.537 10.589 -1.704 1.00 93.44 123 ASP A C 1
ATOM 944 O O . ASP A 1 123 ? -7.765 10.593 -1.776 1.00 93.44 123 ASP A O 1
ATOM 948 N N . LEU A 1 124 ? -5.899 9.813 -0.819 1.00 95.31 124 LEU A N 1
ATOM 949 C CA . LEU A 1 124 ? -6.620 8.928 0.095 1.00 95.31 124 LEU A CA 1
ATOM 950 C C . LEU A 1 124 ? -7.552 9.707 1.028 1.00 95.31 124 LEU A C 1
ATOM 952 O O . LEU A 1 124 ? -8.678 9.270 1.248 1.00 95.31 124 LEU A O 1
ATOM 956 N N . LYS A 1 125 ? -7.128 10.863 1.552 1.00 95.31 125 LYS A N 1
ATOM 957 C CA . LYS A 1 125 ? -8.004 11.735 2.352 1.00 95.31 125 LYS A CA 1
ATOM 958 C C . LYS A 1 125 ? -9.163 12.291 1.528 1.00 95.31 125 LYS A C 1
ATOM 960 O O . LYS A 1 125 ? -10.264 12.400 2.055 1.00 95.31 125 LYS A O 1
ATOM 965 N N . ALA A 1 126 ? -8.926 12.647 0.266 1.00 94.12 126 ALA A N 1
ATOM 966 C CA . ALA A 1 126 ? -9.973 13.152 -0.616 1.00 94.12 126 ALA A CA 1
ATOM 967 C C . ALA A 1 126 ? -11.020 12.071 -0.934 1.00 94.12 126 ALA A C 1
ATOM 969 O O . ALA A 1 126 ? -12.218 12.346 -0.903 1.00 94.12 126 ALA A O 1
ATOM 970 N N . PHE A 1 127 ? -10.586 10.833 -1.187 1.00 93.62 127 PHE A N 1
ATOM 971 C CA . PHE A 1 127 ? -11.484 9.710 -1.477 1.00 93.62 127 PHE A CA 1
ATOM 972 C C . PHE A 1 127 ? -12.156 9.123 -0.231 1.00 93.62 127 PHE A C 1
ATOM 974 O O . PHE A 1 127 ? -13.281 8.631 -0.317 1.00 93.62 127 PHE A O 1
ATOM 981 N N . TYR A 1 128 ? -11.490 9.181 0.923 1.00 94.88 128 TYR A N 1
ATOM 982 C CA . TYR A 1 128 ? -11.941 8.578 2.177 1.00 94.88 128 TYR A CA 1
ATOM 983 C C . TYR A 1 128 ? -11.907 9.592 3.338 1.00 94.88 128 TYR A C 1
ATOM 985 O O . TYR A 1 128 ? -11.186 9.397 4.314 1.00 94.88 128 TYR A O 1
ATOM 993 N N . PRO A 1 129 ? -12.693 10.682 3.287 1.00 94.38 129 PRO A N 1
ATOM 994 C CA . PRO A 1 129 ? -12.554 11.804 4.223 1.00 94.38 129 PRO A CA 1
ATOM 995 C C . PRO A 1 129 ? -12.933 11.482 5.675 1.00 94.38 129 PRO A C 1
ATOM 997 O O . PRO A 1 129 ? -12.510 12.187 6.585 1.00 94.38 129 PRO A O 1
ATOM 1000 N N . GLN A 1 130 ? -13.726 10.431 5.899 1.00 94.81 130 GLN A N 1
ATOM 1001 C CA . GLN A 1 130 ? -14.264 10.068 7.218 1.00 94.81 130 GLN A CA 1
ATOM 1002 C C . GLN A 1 130 ? -13.530 8.891 7.877 1.00 94.81 130 GLN A C 1
ATOM 1004 O O . GLN A 1 130 ? -13.950 8.416 8.932 1.00 94.81 130 GLN A O 1
ATOM 1009 N N . VAL A 1 131 ? -12.470 8.365 7.254 1.00 96.44 131 VAL A N 1
ATOM 1010 C CA . VAL A 1 131 ? -11.797 7.161 7.759 1.00 96.44 131 VAL A CA 1
ATOM 1011 C C . VAL A 1 131 ? -10.715 7.506 8.773 1.00 96.44 131 VAL A C 1
ATOM 1013 O O . VAL A 1 131 ? -10.122 8.585 8.753 1.00 96.44 131 VAL A O 1
ATOM 1016 N N . GLY A 1 132 ? -10.429 6.557 9.664 1.00 96.69 132 GLY A N 1
ATOM 1017 C CA . GLY A 1 132 ? -9.366 6.714 10.646 1.00 96.69 132 GLY A CA 1
ATOM 1018 C C . GLY A 1 132 ? -7.998 6.865 9.978 1.00 96.69 132 GLY A C 1
ATOM 1019 O O . GLY A 1 132 ? -7.667 6.148 9.032 1.00 96.69 132 GLY A O 1
ATOM 1020 N N . ILE A 1 133 ? -7.177 7.767 10.511 1.00 97.81 133 ILE A N 1
ATOM 1021 C CA . ILE A 1 133 ? -5.775 7.927 10.121 1.00 97.81 133 ILE A CA 1
ATOM 1022 C C . ILE A 1 133 ? -4.916 7.561 11.327 1.00 97.81 133 ILE A C 1
ATOM 1024 O O . ILE A 1 133 ? -5.053 8.162 12.394 1.00 97.81 133 ILE A O 1
ATOM 1028 N N . TYR A 1 134 ? -4.026 6.587 11.164 1.00 97.94 134 TYR A N 1
ATOM 1029 C CA . TYR A 1 134 ? -3.069 6.220 12.199 1.00 97.94 134 TYR A CA 1
ATOM 1030 C C . TYR A 1 134 ? -2.145 7.397 12.527 1.00 97.94 134 TYR A C 1
ATOM 1032 O O . TYR A 1 134 ? -1.607 8.059 11.636 1.00 97.94 134 TYR A O 1
ATOM 1040 N N . ARG A 1 135 ? -1.940 7.621 13.824 1.00 96.88 135 ARG A N 1
ATOM 1041 C CA . ARG A 1 135 ? -0.983 8.574 14.383 1.00 96.88 135 ARG A CA 1
ATOM 1042 C C . ARG A 1 135 ? -0.116 7.825 15.372 1.00 96.88 135 ARG A C 1
ATOM 1044 O O . ARG A 1 135 ? -0.646 7.134 16.240 1.00 96.88 135 ARG A O 1
ATOM 1051 N N . ALA A 1 136 ? 1.199 7.957 15.237 1.00 93.50 136 ALA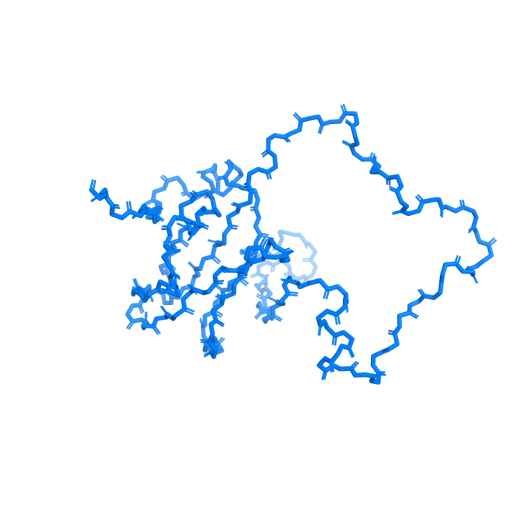 A N 1
ATOM 1052 C CA . ALA A 1 136 ? 2.082 7.374 16.233 1.00 93.50 136 ALA A CA 1
ATOM 1053 C C . ALA A 1 136 ? 1.845 8.073 17.585 1.00 93.50 136 ALA A C 1
ATOM 1055 O O . ALA A 1 136 ? 1.686 9.299 17.592 1.00 93.50 136 ALA A O 1
ATOM 1056 N N . PRO A 1 137 ? 1.832 7.336 18.711 1.00 88.38 137 PRO A N 1
ATOM 1057 C CA . PRO A 1 137 ? 1.716 7.938 20.033 1.00 88.38 137 PRO A CA 1
ATOM 1058 C C . PRO A 1 137 ? 2.781 9.020 20.229 1.00 88.38 137 PRO A C 1
ATOM 1060 O O . PRO A 1 137 ? 3.938 8.838 19.836 1.00 88.38 137 PRO A O 1
ATOM 1063 N N . HIS A 1 138 ? 2.393 10.145 20.833 1.00 74.06 138 HIS A N 1
ATOM 1064 C CA . HIS A 1 138 ? 3.363 11.130 21.295 1.00 74.06 138 HIS A CA 1
ATOM 1065 C C . HIS A 1 138 ? 4.218 10.477 22.387 1.00 74.06 138 HIS A C 1
ATOM 1067 O O . HIS A 1 138 ? 3.674 9.903 23.328 1.00 74.06 138 HIS A O 1
ATOM 1073 N N . ARG A 1 139 ? 5.541 10.498 22.201 1.00 57.16 139 ARG A N 1
ATOM 1074 C CA . ARG A 1 139 ? 6.490 10.163 23.265 1.00 57.16 139 ARG A CA 1
ATOM 1075 C C . ARG A 1 139 ? 6.556 11.291 24.278 1.00 57.16 139 ARG A C 1
ATOM 1077 O O . ARG A 1 139 ? 6.447 12.454 23.829 1.00 57.16 139 ARG A O 1
#

Foldseek 3Di:
DAACDDPRGRDDDDDDADFDWDPVVVCVVPVPDDDDDPPPVDDDDPVDDPCPVPPDPFFKWKWKAALNAIEIETLVQLVVDPAFDFDATNNDTWTWGADPVTRGIDTVVDDRRMYMDMGGPVVCCVVPVPHHYDHHDDD

pLDDT: mean 90.9, std 6.82, range [57.16, 98.5]

Radius of gyration: 17.74 Å; chains: 1; bounding box: 39×36×53 Å